Protein AF-A0A4Z1RH55-F1 (afdb_monomer_lite)

Structure (mmCIF, N/CA/C/O backbone):
data_AF-A0A4Z1RH55-F1
#
_entry.id   AF-A0A4Z1RH55-F1
#
loop_
_atom_site.group_PDB
_atom_site.id
_atom_site.type_symbol
_atom_site.label_atom_id
_atom_site.label_alt_id
_atom_site.label_comp_id
_atom_site.label_asym_id
_atom_site.label_entity_id
_atom_site.label_seq_id
_atom_site.pdbx_PDB_ins_code
_atom_site.Cartn_x
_atom_site.Cartn_y
_atom_site.Cartn_z
_atom_site.occupancy
_atom_site.B_iso_or_equiv
_atom_site.auth_seq_id
_atom_site.auth_comp_id
_atom_site.auth_asym_id
_atom_site.auth_atom_id
_atom_site.pdbx_PDB_model_num
ATOM 1 N N . MET A 1 1 ? 70.802 44.925 -39.468 1.00 39.19 1 MET A N 1
ATOM 2 C CA . MET A 1 1 ? 70.584 46.364 -39.220 1.00 39.19 1 MET A CA 1
ATOM 3 C C . MET A 1 1 ? 69.544 46.861 -40.206 1.00 39.19 1 MET A C 1
ATOM 5 O O . MET A 1 1 ? 69.601 46.508 -41.373 1.00 39.19 1 MET A O 1
ATOM 9 N N . THR A 1 2 ? 68.554 47.548 -39.656 1.00 44.50 2 THR A N 1
ATOM 10 C CA . THR A 1 2 ? 67.314 48.104 -40.217 1.00 44.50 2 THR A CA 1
ATOM 11 C C . THR A 1 2 ? 67.518 49.346 -41.084 1.00 44.50 2 THR A C 1
ATOM 13 O O . THR A 1 2 ? 68.311 50.183 -40.674 1.00 44.50 2 THR A O 1
ATOM 16 N N . THR A 1 3 ? 66.706 49.497 -42.142 1.00 43.97 3 THR A N 1
ATOM 17 C CA . THR A 1 3 ? 65.922 50.703 -42.538 1.00 43.97 3 THR A CA 1
ATOM 18 C C . THR A 1 3 ? 64.979 50.308 -43.702 1.00 43.97 3 THR A C 1
ATOM 20 O O . THR A 1 3 ? 65.436 49.771 -44.704 1.00 43.97 3 THR A O 1
ATOM 23 N N . THR A 1 4 ? 63.655 50.192 -43.510 1.00 44.69 4 THR A N 1
ATOM 24 C CA . THR A 1 4 ? 62.594 51.225 -43.690 1.00 44.69 4 THR A CA 1
ATOM 25 C C . THR A 1 4 ? 62.641 51.893 -45.069 1.00 44.69 4 THR A C 1
ATOM 27 O O . THR A 1 4 ? 63.583 52.613 -45.357 1.00 44.69 4 THR A O 1
ATOM 30 N N . SER A 1 5 ? 61.722 51.543 -45.975 1.00 51.16 5 SER A N 1
ATOM 31 C CA . SER A 1 5 ? 60.399 52.177 -46.166 1.00 51.16 5 SER A CA 1
ATOM 32 C C . SER A 1 5 ? 60.485 53.273 -47.220 1.00 51.16 5 SER A C 1
ATOM 34 O O . SER A 1 5 ? 61.039 54.318 -46.925 1.00 51.16 5 SER A O 1
ATOM 36 N N . ASP A 1 6 ? 59.855 53.065 -48.376 1.00 41.84 6 ASP A N 1
ATOM 37 C CA . ASP A 1 6 ? 59.069 54.136 -48.976 1.00 41.84 6 ASP A CA 1
ATOM 38 C C . ASP A 1 6 ? 57.885 53.583 -49.764 1.00 41.84 6 ASP A C 1
ATOM 40 O O . ASP A 1 6 ? 57.936 52.550 -50.433 1.00 41.84 6 ASP A O 1
ATOM 44 N N . ARG A 1 7 ? 56.776 54.269 -49.538 1.00 52.34 7 ARG A N 1
ATOM 45 C CA . ARG A 1 7 ? 55.408 53.985 -49.933 1.00 52.34 7 ARG A CA 1
ATOM 46 C C . ARG A 1 7 ? 55.088 5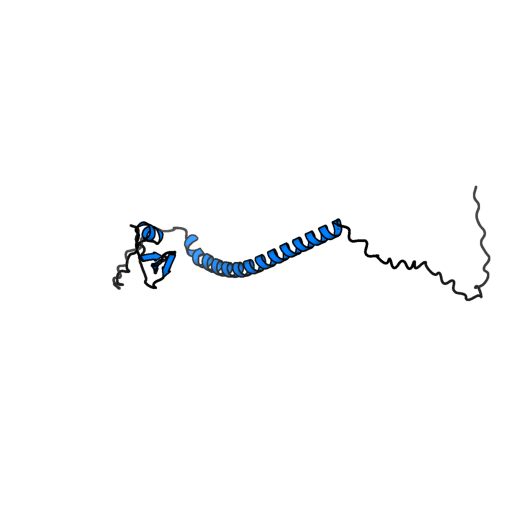5.046 -50.974 1.00 52.34 7 ARG A C 1
ATOM 48 O O . ARG A 1 7 ? 55.306 56.206 -50.677 1.00 52.34 7 ARG A O 1
ATOM 55 N N . GLU A 1 8 ? 54.568 54.660 -52.131 1.00 48.97 8 GLU A N 1
ATOM 56 C CA . GLU A 1 8 ? 53.463 55.333 -52.831 1.00 48.97 8 GLU A CA 1
ATOM 57 C C . GLU A 1 8 ? 53.371 54.837 -54.271 1.00 48.97 8 GLU A C 1
ATOM 59 O O . GLU A 1 8 ? 54.342 54.754 -55.015 1.00 48.97 8 GLU A O 1
ATOM 64 N N . GLY A 1 9 ? 52.153 54.472 -54.639 1.00 39.44 9 GLY A N 1
ATOM 65 C CA . GLY A 1 9 ? 51.797 53.924 -55.933 1.00 39.44 9 GLY A CA 1
ATOM 66 C C . GLY A 1 9 ? 50.312 53.621 -55.915 1.00 39.44 9 GLY A C 1
ATOM 67 O O . GLY A 1 9 ? 49.909 52.463 -55.924 1.00 39.44 9 GLY A O 1
ATOM 68 N N . GLY A 1 10 ? 49.497 54.669 -55.777 1.00 49.19 10 GLY A N 1
ATOM 69 C CA . GLY A 1 10 ? 48.075 54.576 -56.070 1.00 49.19 10 GLY A CA 1
ATOM 70 C C . GLY A 1 10 ? 47.900 54.260 -57.553 1.00 49.19 10 GLY A C 1
ATOM 71 O O . GLY A 1 10 ? 48.365 55.015 -58.401 1.00 49.19 10 GLY A O 1
ATOM 72 N N . ALA A 1 11 ? 47.241 53.145 -57.857 1.00 43.75 11 ALA A N 1
ATOM 73 C CA . ALA A 1 11 ? 46.816 52.803 -59.204 1.00 43.75 11 ALA A CA 1
ATOM 74 C C . ALA A 1 11 ? 45.520 51.981 -59.141 1.00 43.75 11 ALA A C 1
ATOM 76 O O . ALA A 1 11 ? 45.528 50.841 -58.697 1.00 43.75 11 ALA A O 1
ATOM 77 N N . ALA A 1 12 ? 44.449 52.651 -59.571 1.00 54.41 12 ALA A N 1
ATOM 78 C CA . ALA A 1 12 ? 43.206 52.193 -60.195 1.00 54.41 12 ALA A CA 1
ATOM 79 C C . ALA A 1 12 ? 42.351 51.060 -59.564 1.00 54.41 12 ALA A C 1
ATOM 81 O O . ALA A 1 12 ? 42.860 50.007 -59.190 1.00 54.41 12 ALA A O 1
ATOM 82 N N . PRO A 1 13 ? 41.011 51.237 -59.520 1.00 53.16 13 PRO A N 1
ATOM 83 C CA . PRO A 1 13 ? 40.083 50.149 -59.235 1.00 53.16 13 PRO A CA 1
ATOM 84 C C . PRO A 1 13 ? 40.149 49.106 -60.355 1.00 53.16 13 PRO A C 1
ATOM 86 O O . PRO A 1 13 ? 40.065 49.444 -61.534 1.00 53.16 13 PRO A O 1
ATOM 89 N N . ASP A 1 14 ? 40.308 47.850 -59.954 1.00 49.00 14 ASP A N 1
ATOM 90 C CA . ASP A 1 14 ? 40.322 46.677 -60.823 1.00 49.00 14 ASP A CA 1
ATOM 91 C C . ASP A 1 14 ? 39.023 46.637 -61.670 1.00 49.00 14 ASP A C 1
ATOM 93 O O . ASP A 1 14 ? 37.932 46.590 -61.090 1.00 49.00 14 ASP A O 1
ATOM 97 N N . PRO A 1 15 ? 39.089 46.746 -63.015 1.00 54.56 15 PRO A N 1
ATOM 98 C CA . PRO A 1 15 ? 37.916 46.846 -63.891 1.00 54.56 15 PRO A CA 1
ATOM 99 C C . PRO A 1 15 ? 37.280 45.491 -64.222 1.00 54.56 15 PRO A C 1
ATOM 101 O O . PRO A 1 15 ? 36.272 45.439 -64.927 1.00 54.56 15 PRO A O 1
ATOM 104 N N . ASP A 1 16 ? 37.820 44.402 -63.685 1.00 50.47 16 ASP A N 1
ATOM 105 C CA . ASP A 1 16 ? 37.286 43.069 -63.890 1.00 50.47 16 ASP A CA 1
ATOM 106 C C . ASP A 1 16 ? 36.439 42.684 -62.678 1.00 50.47 16 ASP A C 1
ATOM 108 O O . ASP A 1 16 ? 36.899 42.100 -61.698 1.00 50.47 16 ASP A O 1
ATOM 112 N N . GLY A 1 17 ? 35.158 43.056 -62.763 1.00 49.94 17 GLY A N 1
ATOM 113 C CA . GLY A 1 17 ? 34.076 42.735 -61.832 1.00 49.94 17 GLY A CA 1
ATOM 114 C C . GLY A 1 17 ? 33.766 41.240 -61.715 1.00 49.94 17 GLY A C 1
ATOM 115 O O . GLY A 1 17 ? 32.609 40.830 -61.779 1.00 49.94 17 GLY A O 1
ATOM 116 N N . PHE A 1 18 ? 34.781 40.418 -61.487 1.00 48.22 18 PHE A N 1
ATOM 117 C CA . PHE A 1 18 ? 34.630 39.063 -60.999 1.00 48.22 18 PHE A CA 1
ATOM 118 C C . PHE A 1 18 ? 34.899 39.110 -59.509 1.00 48.22 18 PHE A C 1
ATOM 120 O O . PHE A 1 18 ? 36.031 39.012 -59.037 1.00 48.22 18 PHE A O 1
ATOM 127 N N . ALA A 1 19 ? 33.809 39.296 -58.764 1.00 52.00 19 ALA A N 1
ATOM 128 C CA . ALA A 1 19 ? 33.766 39.047 -57.341 1.00 52.00 19 ALA A CA 1
ATOM 129 C C . ALA A 1 19 ? 34.595 37.793 -57.045 1.00 52.00 19 ALA A C 1
ATOM 131 O O . ALA A 1 19 ? 34.262 36.692 -57.491 1.00 52.00 19 ALA A O 1
ATOM 132 N N . THR A 1 20 ? 35.682 37.961 -56.297 1.00 50.97 20 THR A N 1
ATOM 133 C CA . THR A 1 20 ? 36.351 36.847 -55.643 1.00 50.97 20 THR A CA 1
ATOM 134 C C . THR A 1 20 ? 35.360 36.311 -54.621 1.00 50.97 20 THR A C 1
ATOM 136 O O . THR A 1 20 ? 35.364 36.672 -53.444 1.00 50.97 20 THR A O 1
ATOM 139 N N . VAL A 1 21 ? 34.444 35.461 -55.089 1.00 53.53 21 VAL A N 1
ATOM 140 C CA . VAL A 1 21 ? 33.619 34.626 -54.236 1.00 53.53 21 VAL A CA 1
ATOM 141 C C . VAL A 1 21 ? 34.618 33.720 -53.544 1.00 53.53 21 VAL A C 1
ATOM 143 O O . VAL A 1 21 ? 35.014 32.670 -54.049 1.00 53.53 21 VAL A O 1
ATOM 146 N N . ARG A 1 22 ? 35.086 34.163 -52.376 1.00 53.62 22 ARG A N 1
ATOM 147 C CA . ARG A 1 22 ? 35.657 33.274 -51.384 1.00 53.62 22 ARG A CA 1
ATOM 148 C C . ARG A 1 22 ? 34.545 32.286 -51.083 1.00 53.62 22 ARG A C 1
ATOM 150 O O . ARG A 1 22 ? 33.697 32.531 -50.227 1.00 53.62 22 ARG A O 1
ATOM 157 N N . PHE A 1 23 ? 34.551 31.162 -51.791 1.00 52.34 23 PHE A N 1
ATOM 158 C CA . PHE A 1 23 ? 33.982 29.930 -51.290 1.00 52.34 23 PHE A CA 1
ATOM 159 C C . PHE A 1 23 ? 34.791 29.615 -50.036 1.00 52.34 23 PHE A C 1
ATOM 161 O O . PHE A 1 23 ? 35.776 28.878 -50.061 1.00 52.34 23 PHE A O 1
ATOM 168 N N . GLY A 1 24 ? 34.412 30.255 -48.924 1.00 48.75 24 GLY A N 1
ATOM 169 C CA . GLY A 1 24 ? 34.744 29.766 -47.606 1.00 48.75 24 GLY A CA 1
ATOM 170 C C . GLY A 1 24 ? 34.407 28.293 -47.662 1.00 48.75 24 GLY A C 1
ATOM 171 O O . GLY A 1 24 ? 33.286 27.949 -48.041 1.00 48.75 24 GLY A O 1
ATOM 172 N N . ARG A 1 25 ? 35.416 27.451 -47.427 1.00 51.22 25 ARG A N 1
ATOM 173 C CA . ARG A 1 25 ? 35.294 25.999 -47.360 1.00 51.22 25 ARG A CA 1
ATOM 174 C C . ARG A 1 25 ? 34.128 25.658 -46.430 1.00 51.22 25 ARG A C 1
ATOM 176 O O . ARG A 1 25 ? 34.317 25.402 -45.248 1.00 51.22 25 ARG A O 1
ATOM 183 N N . ARG A 1 26 ? 32.911 25.616 -46.961 1.00 53.56 26 ARG A N 1
ATOM 184 C CA . ARG A 1 26 ? 31.853 24.780 -46.436 1.00 53.56 26 ARG A CA 1
ATOM 185 C C . ARG A 1 26 ? 32.304 23.400 -46.845 1.00 53.56 26 ARG A C 1
ATOM 187 O O . ARG A 1 26 ? 32.056 22.978 -47.965 1.00 53.56 26 ARG A O 1
ATOM 194 N N . HIS A 1 27 ? 33.070 22.746 -45.982 1.00 52.94 27 HIS A N 1
ATOM 195 C CA . HIS A 1 27 ? 33.125 21.298 -46.031 1.00 52.94 27 HIS A CA 1
ATOM 196 C C . HIS A 1 27 ? 31.679 20.812 -45.910 1.00 52.94 27 HIS A C 1
ATOM 198 O O . HIS A 1 27 ? 31.067 21.038 -44.863 1.00 52.94 27 HIS A O 1
ATOM 204 N N . PRO A 1 28 ? 31.097 20.171 -46.938 1.00 56.53 28 PRO A N 1
ATOM 205 C CA . PRO A 1 28 ? 29.899 19.396 -46.734 1.00 56.53 28 PRO A CA 1
ATOM 206 C C . PRO A 1 28 ? 30.374 18.066 -46.157 1.00 56.53 28 PRO A C 1
ATOM 208 O O . PRO A 1 28 ? 30.441 17.056 -46.840 1.00 56.53 28 PRO A O 1
ATOM 211 N N . ALA A 1 29 ? 30.747 18.073 -44.884 1.00 53.31 29 ALA A N 1
ATOM 212 C CA . ALA A 1 29 ? 30.656 16.867 -44.091 1.00 53.31 29 ALA A CA 1
ATOM 213 C C . ALA A 1 29 ? 29.376 17.021 -43.279 1.00 53.31 29 ALA A C 1
ATOM 215 O O . ALA A 1 29 ? 29.391 17.201 -42.064 1.00 53.31 29 ALA A O 1
ATOM 216 N N . ALA A 1 30 ? 28.239 16.951 -43.981 1.00 54.53 30 ALA A N 1
ATOM 217 C CA . ALA A 1 30 ? 27.097 16.273 -43.403 1.00 54.53 30 ALA A CA 1
ATOM 218 C C . ALA A 1 30 ? 27.618 14.869 -43.102 1.00 54.53 30 ALA A C 1
ATOM 220 O O . ALA A 1 30 ? 27.629 13.997 -43.969 1.00 54.53 30 ALA A O 1
ATOM 221 N N . GLY A 1 31 ? 28.198 14.714 -41.911 1.00 48.25 31 GLY A N 1
ATOM 222 C CA . GLY A 1 31 ? 28.564 13.431 -41.373 1.00 48.25 31 GLY A CA 1
ATOM 223 C C . GLY A 1 31 ? 27.268 12.657 -41.340 1.00 48.25 31 GLY A C 1
ATOM 224 O O . GLY A 1 31 ? 26.468 12.815 -40.420 1.00 48.25 31 GLY A O 1
ATOM 225 N N . ARG A 1 32 ? 27.042 11.851 -42.380 1.00 48.66 32 ARG A N 1
ATOM 226 C CA . ARG A 1 32 ? 26.331 10.598 -42.233 1.00 48.66 32 ARG A CA 1
ATOM 227 C C . ARG A 1 32 ? 27.001 9.957 -41.027 1.00 48.66 32 ARG A C 1
ATOM 229 O O . ARG A 1 32 ? 28.077 9.381 -41.144 1.00 48.66 32 ARG A O 1
ATOM 236 N N . ARG A 1 33 ? 26.398 10.133 -39.851 1.00 53.91 33 ARG A N 1
ATOM 237 C CA . ARG A 1 33 ? 26.472 9.128 -38.808 1.00 53.91 33 ARG A CA 1
ATOM 238 C C . ARG A 1 33 ? 25.847 7.915 -39.470 1.00 53.91 33 ARG A C 1
ATOM 240 O O . ARG A 1 33 ? 24.632 7.743 -39.446 1.00 53.91 33 ARG A O 1
ATOM 247 N N . GLU A 1 34 ? 26.676 7.161 -40.186 1.00 51.03 34 GLU A N 1
ATOM 248 C CA . GLU A 1 34 ? 26.402 5.752 -40.368 1.00 51.03 34 GLU A CA 1
ATOM 249 C C . GLU A 1 34 ? 26.043 5.237 -38.973 1.00 51.03 34 GLU A C 1
ATOM 251 O O . GLU A 1 34 ? 26.746 5.583 -38.013 1.00 51.03 34 GLU A O 1
ATOM 256 N N . PRO A 1 35 ? 24.907 4.545 -38.805 1.00 59.47 35 PRO A N 1
ATOM 257 C CA . PRO A 1 35 ? 24.628 3.890 -37.545 1.00 59.47 35 PRO A CA 1
ATOM 258 C C . PRO A 1 35 ? 25.775 2.904 -37.326 1.00 59.47 35 PRO A C 1
ATOM 260 O O . PRO A 1 35 ? 25.824 1.857 -37.970 1.00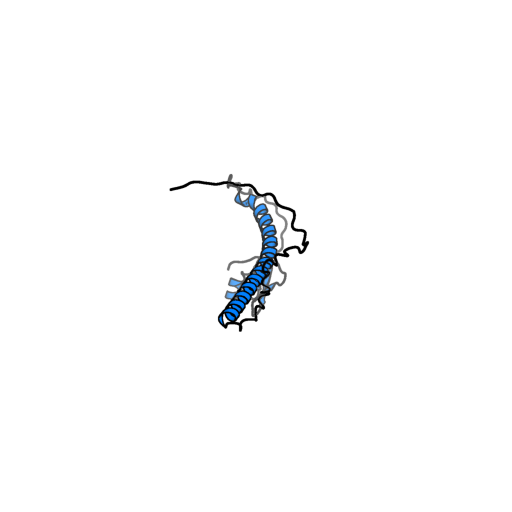 59.47 35 PRO A O 1
ATOM 263 N N . GLU A 1 36 ? 26.744 3.288 -36.487 1.00 65.50 36 GLU A N 1
ATOM 264 C CA . GLU A 1 36 ? 27.790 2.378 -36.039 1.00 65.50 36 GLU A CA 1
ATOM 265 C C . GLU A 1 36 ? 27.088 1.108 -35.548 1.00 65.50 36 GLU A C 1
ATOM 267 O O . GLU A 1 36 ? 26.036 1.208 -34.902 1.00 65.50 36 GLU A O 1
ATOM 272 N N . PRO A 1 37 ? 27.615 -0.085 -35.871 1.00 67.50 37 PRO A N 1
ATOM 273 C CA . PRO A 1 37 ? 27.018 -1.324 -35.408 1.00 67.50 37 PRO A CA 1
ATOM 274 C C . PRO A 1 37 ? 26.915 -1.241 -33.887 1.00 67.50 37 PRO A C 1
ATOM 276 O O . PRO A 1 37 ? 27.941 -1.122 -33.216 1.00 67.50 37 PRO A O 1
ATOM 279 N N . LEU A 1 38 ? 25.674 -1.232 -33.381 1.00 65.88 38 LEU A N 1
ATOM 280 C CA . LEU A 1 38 ? 25.337 -1.083 -31.966 1.00 65.88 38 LEU A CA 1
ATOM 281 C C . LEU A 1 38 ? 26.296 -1.934 -31.141 1.00 65.88 38 LEU A C 1
ATOM 283 O O . LEU A 1 38 ? 26.210 -3.167 -31.144 1.00 65.88 38 LEU A O 1
ATOM 287 N N . ARG A 1 39 ? 27.250 -1.287 -30.464 1.00 77.75 39 ARG A N 1
ATOM 288 C CA . ARG A 1 39 ? 28.187 -2.026 -29.630 1.00 77.75 39 ARG A CA 1
ATOM 289 C C . ARG A 1 39 ? 27.365 -2.647 -28.514 1.00 77.75 39 ARG A C 1
ATOM 291 O O . ARG A 1 39 ? 26.474 -2.009 -27.959 1.00 77.75 39 ARG A O 1
ATOM 298 N N . PHE A 1 40 ? 27.675 -3.888 -28.150 1.00 83.25 40 PHE A N 1
ATOM 299 C CA . PHE A 1 40 ? 27.002 -4.595 -27.054 1.00 83.25 40 PHE A CA 1
ATOM 300 C C . PHE A 1 40 ? 26.881 -3.728 -25.784 1.00 83.25 40 PHE A C 1
ATOM 302 O O . PHE A 1 40 ? 25.860 -3.741 -25.101 1.00 83.25 40 PHE A O 1
ATOM 309 N N . ARG A 1 41 ? 27.903 -2.906 -25.518 1.00 83.81 41 ARG A N 1
ATOM 310 C CA . ARG A 1 41 ? 27.944 -1.946 -24.413 1.00 83.81 41 ARG A CA 1
ATOM 311 C C . ARG A 1 41 ? 26.881 -0.842 -24.510 1.00 83.81 41 ARG A C 1
ATOM 313 O O . ARG A 1 41 ? 26.354 -0.451 -23.475 1.00 83.81 41 ARG A O 1
ATOM 320 N N . ASP A 1 42 ? 26.546 -0.380 -25.710 1.00 85.25 42 ASP A N 1
ATOM 321 C CA . ASP A 1 42 ? 25.522 0.648 -25.929 1.00 85.25 42 ASP A CA 1
ATOM 322 C C . ASP A 1 42 ? 24.120 0.067 -25.736 1.00 85.25 42 ASP A C 1
ATOM 324 O O . ASP A 1 42 ? 23.276 0.685 -25.092 1.00 85.25 42 ASP A O 1
ATOM 328 N N . VAL A 1 43 ? 23.893 -1.166 -26.204 1.00 86.81 43 VAL A N 1
ATOM 329 C CA . VAL A 1 43 ? 22.639 -1.898 -25.961 1.00 86.81 43 VAL A CA 1
ATOM 330 C C . VAL A 1 43 ? 22.458 -2.162 -24.467 1.00 86.81 43 VAL A C 1
ATOM 332 O O . VAL A 1 43 ? 21.393 -1.902 -23.913 1.00 86.81 43 VAL A O 1
ATOM 335 N N . PHE A 1 44 ? 23.509 -2.620 -23.787 1.00 87.50 44 PHE A N 1
ATOM 336 C CA . PHE A 1 44 ? 23.481 -2.860 -22.347 1.00 87.50 44 PHE A CA 1
ATOM 337 C C . PHE A 1 44 ? 23.227 -1.572 -21.550 1.00 87.50 44 PHE A C 1
ATOM 339 O O . PHE A 1 44 ? 22.386 -1.556 -20.652 1.00 87.50 44 PHE A O 1
ATOM 346 N N . ALA A 1 45 ? 23.896 -0.472 -21.911 1.00 89.62 45 ALA A N 1
ATOM 347 C CA . ALA A 1 45 ? 23.661 0.833 -21.300 1.00 89.62 45 ALA A CA 1
ATOM 348 C C . ALA A 1 45 ? 22.224 1.325 -21.536 1.00 89.62 45 ALA A C 1
ATOM 350 O O . ALA A 1 45 ? 21.595 1.826 -20.606 1.00 89.62 45 ALA A O 1
ATOM 351 N N . ALA A 1 46 ? 21.675 1.134 -22.739 1.00 91.75 46 ALA A N 1
ATOM 352 C CA . ALA A 1 46 ? 20.296 1.494 -23.054 1.00 91.75 46 ALA A CA 1
ATOM 353 C C . ALA A 1 46 ? 19.281 0.684 -22.231 1.00 91.75 46 ALA A C 1
ATOM 355 O O . ALA A 1 46 ? 18.325 1.258 -21.713 1.00 91.75 46 ALA A O 1
ATOM 356 N N . VAL A 1 47 ? 19.506 -0.621 -22.049 1.00 94.31 47 VAL A N 1
ATOM 357 C CA . VAL A 1 47 ? 18.647 -1.474 -21.210 1.00 94.31 47 VAL A CA 1
ATOM 358 C C . VAL A 1 47 ? 18.711 -1.046 -19.745 1.00 94.31 47 VAL A C 1
ATOM 360 O O . VAL A 1 47 ? 17.669 -0.902 -19.110 1.00 94.31 47 VAL A O 1
ATOM 363 N N . LEU A 1 48 ? 19.906 -0.779 -19.210 1.00 93.94 48 LEU A N 1
ATOM 364 C CA . LEU A 1 48 ? 20.051 -0.278 -17.840 1.00 93.94 48 LEU A CA 1
ATOM 365 C C . LEU A 1 48 ? 19.361 1.074 -17.646 1.00 93.94 48 LEU A C 1
ATOM 367 O O . LEU A 1 48 ? 18.665 1.266 -16.651 1.00 93.94 48 LEU A O 1
ATOM 371 N N . LEU A 1 49 ? 19.507 1.997 -18.601 1.00 94.69 49 LEU A N 1
ATOM 372 C CA . LEU A 1 49 ? 18.820 3.286 -18.555 1.00 94.69 49 LEU A CA 1
ATOM 373 C C . LEU A 1 49 ? 17.301 3.118 -18.614 1.00 94.69 49 LEU A C 1
ATOM 375 O O . LEU A 1 49 ? 16.600 3.753 -17.831 1.00 94.69 49 LEU A O 1
ATOM 379 N N . ALA A 1 50 ? 16.792 2.237 -19.476 1.00 95.31 50 ALA A N 1
ATOM 380 C CA . ALA A 1 50 ? 15.364 1.948 -19.556 1.00 95.31 50 ALA A CA 1
ATOM 381 C C . ALA A 1 50 ? 14.826 1.378 -18.234 1.00 95.31 50 ALA A C 1
ATOM 383 O O . ALA A 1 50 ? 13.793 1.836 -17.748 1.00 95.31 50 ALA A O 1
ATOM 384 N N . LEU A 1 51 ? 15.550 0.442 -17.611 1.00 94.88 51 LEU A N 1
ATOM 385 C CA . LEU A 1 51 ? 15.187 -0.118 -16.306 1.00 94.88 51 LEU A CA 1
ATOM 386 C C . LEU A 1 51 ? 15.240 0.932 -15.190 1.00 94.88 51 LEU A C 1
ATOM 388 O O . LEU A 1 51 ? 14.349 0.960 -14.341 1.00 94.88 51 LEU A O 1
ATOM 392 N N . CYS A 1 52 ? 16.233 1.823 -15.206 1.00 96.19 52 CYS A N 1
ATOM 393 C CA . CYS A 1 52 ? 16.316 2.946 -14.272 1.00 96.19 52 CYS A CA 1
ATOM 394 C C . CYS A 1 52 ? 15.121 3.890 -14.419 1.00 96.19 52 CYS A C 1
ATOM 396 O O . CYS A 1 52 ? 14.453 4.185 -13.432 1.00 96.19 52 CYS A O 1
ATOM 398 N N . VAL A 1 53 ? 14.814 4.332 -15.642 1.00 95.56 53 VAL A N 1
ATOM 399 C CA . VAL A 1 53 ? 13.670 5.219 -15.906 1.00 95.56 53 VAL A CA 1
ATOM 400 C C . VAL A 1 53 ? 12.363 4.545 -15.502 1.00 95.56 53 VAL A C 1
ATOM 402 O O . VAL A 1 53 ? 11.524 5.178 -14.867 1.00 95.56 53 VAL A O 1
ATOM 405 N N . PHE A 1 54 ? 12.205 3.255 -15.800 1.00 94.56 54 PHE A N 1
ATOM 406 C CA . PHE A 1 54 ? 11.027 2.488 -15.413 1.00 94.56 54 PHE A CA 1
ATOM 407 C C . PHE A 1 54 ? 10.882 2.383 -13.890 1.00 94.56 54 PHE A C 1
ATOM 409 O O . PHE A 1 54 ? 9.805 2.639 -13.359 1.00 94.56 54 PHE A O 1
ATOM 416 N N . SER A 1 55 ? 11.973 2.095 -13.178 1.00 92.69 55 SER A N 1
ATOM 417 C CA . SER A 1 55 ? 11.982 2.007 -11.712 1.00 92.69 55 SER A CA 1
ATOM 418 C C . SER A 1 55 ? 11.669 3.356 -11.061 1.00 92.69 55 SER A C 1
ATOM 420 O O . SER A 1 55 ? 10.885 3.421 -10.116 1.00 92.69 55 SER A O 1
ATOM 422 N N . ILE A 1 56 ? 12.229 4.447 -11.595 1.00 94.44 56 ILE A N 1
ATOM 423 C CA . ILE A 1 56 ? 11.939 5.812 -11.136 1.00 94.44 56 ILE A CA 1
ATOM 424 C C . ILE A 1 56 ? 10.471 6.155 -11.394 1.00 94.44 56 ILE A C 1
ATOM 426 O O . ILE A 1 56 ? 9.801 6.655 -10.496 1.00 94.44 56 ILE A O 1
ATOM 430 N N . ALA A 1 57 ? 9.946 5.857 -12.584 1.00 94.44 57 ALA A N 1
ATOM 431 C CA . ALA A 1 57 ? 8.551 6.117 -12.919 1.00 94.44 57 ALA A CA 1
ATOM 432 C C . ALA A 1 57 ? 7.595 5.344 -11.998 1.00 94.44 57 ALA A C 1
ATOM 434 O O . ALA A 1 57 ? 6.654 5.928 -11.467 1.00 94.44 57 ALA A O 1
ATOM 435 N N . GLN A 1 58 ? 7.863 4.060 -11.744 1.00 91.38 58 GLN A N 1
ATOM 436 C CA . GLN A 1 58 ? 7.084 3.263 -10.795 1.00 91.38 58 GLN A CA 1
ATOM 437 C C . GLN A 1 58 ? 7.166 3.822 -9.373 1.00 91.38 58 GLN A C 1
ATOM 439 O O . GLN A 1 58 ? 6.134 3.970 -8.719 1.00 91.38 58 GLN A O 1
ATOM 444 N N . GLY A 1 59 ? 8.368 4.182 -8.915 1.00 92.12 59 GLY A N 1
ATOM 445 C CA . GLY A 1 59 ? 8.578 4.806 -7.611 1.00 92.12 59 GLY A CA 1
ATOM 446 C C . GLY A 1 59 ? 7.808 6.118 -7.468 1.00 92.12 59 GLY A C 1
ATOM 447 O O . GLY A 1 59 ? 7.155 6.325 -6.452 1.00 92.12 59 GLY A O 1
ATOM 448 N N . LEU A 1 60 ? 7.807 6.963 -8.503 1.00 93.38 60 LEU A N 1
ATOM 449 C CA . LEU A 1 60 ? 7.051 8.216 -8.529 1.00 93.38 60 LEU A CA 1
ATOM 450 C C . LEU A 1 60 ? 5.539 7.988 -8.523 1.00 93.38 60 LEU A C 1
ATOM 452 O O . LEU A 1 60 ? 4.836 8.709 -7.826 1.00 93.38 60 LEU A O 1
ATOM 456 N N . ILE A 1 61 ? 5.032 6.992 -9.254 1.00 91.94 61 ILE A N 1
ATOM 457 C CA . ILE A 1 61 ? 3.599 6.662 -9.261 1.00 91.94 61 ILE A CA 1
ATOM 458 C C . ILE A 1 61 ? 3.161 6.171 -7.879 1.00 91.94 61 ILE A C 1
ATOM 460 O O . ILE A 1 61 ? 2.173 6.664 -7.342 1.00 91.94 61 ILE A O 1
ATOM 464 N N . VAL A 1 62 ? 3.903 5.233 -7.282 1.00 92.12 62 VAL A N 1
ATOM 465 C CA . VAL A 1 62 ? 3.597 4.720 -5.938 1.00 92.12 62 VAL A CA 1
ATOM 466 C C . VAL A 1 62 ? 3.710 5.835 -4.906 1.00 92.12 62 VAL A C 1
ATOM 468 O O . VAL A 1 62 ? 2.804 5.993 -4.094 1.00 92.12 62 VAL A O 1
ATOM 471 N N . TRP A 1 63 ? 4.774 6.638 -4.964 1.00 93.00 63 TRP A N 1
ATOM 472 C CA . TRP A 1 63 ? 4.944 7.804 -4.103 1.00 93.00 63 TRP A CA 1
ATOM 473 C C . TRP A 1 63 ? 3.774 8.773 -4.235 1.00 93.00 63 TRP A C 1
ATOM 475 O O . TRP A 1 63 ? 3.237 9.183 -3.218 1.00 93.00 63 TRP A O 1
ATOM 485 N N . TYR A 1 64 ? 3.347 9.092 -5.458 1.00 90.94 64 TYR A N 1
ATOM 486 C CA . TYR A 1 64 ? 2.233 10.003 -5.713 1.00 90.94 64 TYR A CA 1
ATOM 487 C C . TYR A 1 64 ? 0.911 9.467 -5.151 1.00 90.94 64 TYR A C 1
ATOM 489 O O . TYR A 1 64 ? 0.190 10.183 -4.462 1.00 90.94 64 TYR A O 1
ATOM 497 N N . VAL A 1 65 ? 0.603 8.187 -5.381 1.00 90.69 65 VAL A N 1
ATOM 498 C CA . VAL A 1 65 ? -0.604 7.554 -4.824 1.00 90.69 65 VAL A CA 1
ATOM 499 C C . VAL A 1 65 ? -0.552 7.565 -3.295 1.00 90.69 65 VAL A C 1
ATOM 501 O O . VAL A 1 65 ? -1.491 8.020 -2.643 1.00 90.69 65 VAL A O 1
ATOM 504 N N . VAL A 1 66 ? 0.570 7.142 -2.711 1.00 91.12 66 VAL A N 1
ATOM 505 C CA . VAL A 1 66 ? 0.747 7.129 -1.256 1.00 91.12 66 VAL A CA 1
ATOM 506 C C . VAL A 1 66 ? 0.688 8.541 -0.684 1.00 91.12 66 VAL A C 1
ATOM 508 O O . VAL A 1 66 ? 0.037 8.726 0.335 1.00 91.12 66 VAL A O 1
ATOM 511 N N . SER A 1 67 ? 1.296 9.541 -1.324 1.00 84.75 67 SER A N 1
ATOM 512 C CA . SER A 1 67 ? 1.291 10.924 -0.844 1.00 84.75 67 SER A CA 1
ATOM 513 C C . SER A 1 67 ? -0.112 11.519 -0.861 1.00 84.75 67 SER A C 1
ATOM 515 O O . SER A 1 67 ? -0.473 12.220 0.076 1.00 84.75 67 SER A O 1
ATOM 517 N N . THR A 1 68 ? -0.936 11.197 -1.865 1.00 81.12 68 THR A N 1
ATOM 518 C CA . THR A 1 68 ? -2.333 11.662 -1.900 1.00 81.12 68 THR A CA 1
ATOM 519 C C . THR A 1 68 ? -3.175 11.085 -0.760 1.00 81.12 68 THR A C 1
ATOM 521 O O . THR A 1 68 ? -3.970 11.805 -0.154 1.00 81.12 68 THR A O 1
ATOM 524 N N . GLU A 1 69 ? -2.959 9.816 -0.408 1.00 77.25 69 GLU A N 1
ATOM 525 C CA . GLU A 1 69 ? -3.611 9.189 0.747 1.00 77.25 69 GLU A CA 1
ATOM 526 C C . GLU A 1 69 ? -3.027 9.698 2.073 1.00 77.25 69 GLU A C 1
ATOM 528 O O . GLU A 1 69 ? -3.764 9.940 3.032 1.00 77.25 69 GLU A O 1
ATOM 533 N N . LEU A 1 70 ? -1.711 9.943 2.122 1.00 74.69 70 LEU A N 1
ATOM 534 C CA . LEU A 1 70 ? -1.039 10.502 3.294 1.00 74.69 70 LEU A CA 1
ATOM 535 C C . LEU A 1 70 ? -1.530 11.913 3.599 1.00 74.69 70 LEU A C 1
ATOM 537 O O . LEU A 1 70 ? -1.741 12.232 4.760 1.00 74.69 70 LEU A O 1
ATOM 541 N N . GLU A 1 71 ? -1.744 12.750 2.584 1.00 75.50 71 GLU A N 1
ATOM 542 C CA . GLU A 1 71 ? -2.303 14.091 2.762 1.00 75.50 71 GLU A CA 1
ATOM 543 C C . GLU A 1 71 ? -3.725 14.045 3.326 1.00 75.50 71 GLU A C 1
ATOM 545 O O . GLU A 1 71 ? -4.112 14.901 4.126 1.00 75.50 71 GLU A O 1
ATOM 550 N N . ARG A 1 72 ? -4.513 13.039 2.933 1.00 71.38 72 ARG A N 1
ATOM 551 C CA . ARG A 1 72 ? -5.868 12.841 3.449 1.00 71.38 72 ARG A CA 1
ATOM 552 C C . ARG A 1 72 ? -5.837 12.404 4.913 1.00 71.38 72 ARG A C 1
ATOM 554 O O . ARG A 1 72 ? -6.512 13.016 5.738 1.00 71.38 72 ARG A O 1
ATOM 561 N N . MET A 1 73 ? -4.978 11.441 5.247 1.00 66.56 73 MET A N 1
ATOM 562 C CA . MET A 1 73 ? -4.783 10.983 6.626 1.00 66.56 73 MET A CA 1
ATOM 563 C C . MET A 1 73 ? -4.115 12.033 7.520 1.00 66.56 73 MET A C 1
ATOM 565 O O . MET A 1 73 ? -4.453 12.133 8.695 1.00 66.56 73 MET A O 1
ATOM 569 N N . GLN A 1 74 ? -3.208 12.856 6.987 1.00 72.06 74 GLN A N 1
ATOM 570 C CA . GLN A 1 74 ? -2.583 13.944 7.740 1.00 72.06 74 GLN A CA 1
ATOM 571 C C . GLN A 1 74 ? -3.581 15.034 8.105 1.00 72.06 74 GLN A C 1
ATOM 573 O O . GLN A 1 74 ? -3.476 15.577 9.198 1.00 72.06 74 GLN A O 1
ATOM 578 N N . ARG A 1 75 ? -4.557 15.353 7.244 1.00 70.50 75 ARG A N 1
ATOM 579 C CA . ARG A 1 75 ? -5.613 16.316 7.603 1.00 70.50 75 ARG A CA 1
ATOM 580 C C . ARG A 1 75 ? -6.497 15.773 8.720 1.00 70.50 75 ARG A C 1
ATOM 582 O O . ARG A 1 75 ? -6.801 16.502 9.657 1.00 70.50 75 ARG A O 1
ATOM 589 N N . GLU A 1 76 ? -6.839 14.489 8.668 1.00 71.81 76 GLU A N 1
ATOM 590 C CA . GLU A 1 76 ? -7.603 13.831 9.734 1.00 71.81 76 GLU A CA 1
ATOM 591 C C . GLU A 1 76 ? -6.800 13.775 11.044 1.00 71.81 76 GLU A C 1
ATOM 593 O O . GLU A 1 76 ? -7.309 14.153 12.100 1.00 71.81 76 GLU A O 1
ATOM 598 N N . MET A 1 77 ? -5.513 13.420 10.984 1.00 67.75 77 MET A N 1
ATOM 599 C CA . MET A 1 77 ? -4.630 13.429 12.153 1.00 67.75 77 MET A CA 1
ATOM 600 C C . MET A 1 77 ? -4.375 14.834 12.695 1.00 67.75 77 MET A C 1
ATOM 602 O O . MET A 1 77 ? -4.354 14.987 13.906 1.00 67.75 77 MET A O 1
ATOM 606 N N . ALA A 1 78 ? -4.220 15.858 11.855 1.00 74.88 78 ALA A N 1
ATOM 607 C CA . ALA A 1 78 ? -4.045 17.236 12.310 1.00 74.88 78 ALA A CA 1
ATOM 608 C C . ALA A 1 78 ? -5.277 17.707 13.092 1.00 74.88 78 ALA A C 1
ATOM 610 O O . ALA A 1 78 ? -5.135 18.202 14.205 1.00 74.88 78 ALA A O 1
ATOM 611 N N . THR A 1 79 ? -6.485 17.439 12.581 1.00 71.81 79 THR A N 1
ATOM 612 C CA . THR A 1 79 ? -7.725 17.751 13.313 1.00 71.81 79 THR A CA 1
ATOM 613 C C . THR A 1 79 ? -7.870 16.941 14.601 1.00 71.81 79 THR A C 1
ATOM 615 O O . THR A 1 79 ? -8.362 17.455 15.603 1.00 71.81 79 THR A O 1
ATOM 618 N N . PHE A 1 80 ? -7.407 15.688 14.609 1.00 73.56 80 PHE A N 1
ATOM 619 C CA . PHE A 1 80 ? -7.419 14.849 15.801 1.00 73.56 80 PHE A CA 1
ATOM 620 C C . PHE A 1 80 ? -6.421 15.340 16.854 1.00 73.56 80 PHE A C 1
ATOM 622 O O . PHE A 1 80 ? -6.791 15.491 18.014 1.00 73.56 80 PHE A O 1
ATOM 629 N N . VAL A 1 81 ? -5.187 15.645 16.457 1.00 76.88 81 VAL A N 1
ATOM 630 C CA . VAL A 1 81 ? -4.143 16.183 17.338 1.00 76.88 81 VAL A CA 1
ATOM 631 C C . VAL A 1 81 ? -4.579 17.528 17.910 1.00 76.88 81 VAL A C 1
ATOM 633 O O . VAL A 1 81 ? -4.484 17.715 19.116 1.00 76.88 81 VAL A O 1
ATOM 636 N N . GLU A 1 82 ? -5.160 18.414 17.101 1.00 74.62 82 GLU A N 1
ATOM 637 C CA . GLU A 1 82 ? -5.677 19.708 17.563 1.00 74.62 82 GLU A CA 1
ATOM 638 C C . GLU A 1 82 ? -6.872 19.551 18.520 1.00 74.62 82 GLU A C 1
ATOM 640 O O . GLU A 1 82 ? -6.968 20.256 19.523 1.00 74.62 82 GLU A O 1
ATOM 645 N N . SER A 1 83 ? -7.743 18.557 18.296 1.00 73.69 83 SER A N 1
ATOM 646 C CA . SER A 1 83 ? -8.831 18.231 19.237 1.00 73.69 83 SER A CA 1
ATOM 647 C C . SER A 1 83 ? -8.336 17.693 20.583 1.00 73.69 83 SER A C 1
ATOM 649 O O . SER A 1 83 ? -9.056 17.722 21.582 1.00 73.69 83 SER A O 1
ATOM 651 N N . MET A 1 84 ? -7.109 17.187 20.605 1.00 67.38 84 MET A N 1
ATOM 652 C CA . MET A 1 84 ? -6.539 16.447 21.718 1.00 67.38 84 MET A CA 1
ATOM 653 C C . MET A 1 84 ? -5.444 17.282 22.429 1.00 67.38 84 MET A C 1
ATOM 655 O O . MET A 1 84 ? -5.181 17.052 23.606 1.00 67.38 84 MET A O 1
ATOM 659 N N . GLU A 1 85 ? -4.968 18.368 21.796 1.00 67.38 85 GLU A N 1
ATOM 660 C CA . GLU A 1 85 ? -4.210 19.505 22.354 1.00 67.38 85 GLU A CA 1
ATOM 661 C C . GLU A 1 85 ? -4.682 19.958 23.751 1.00 67.38 85 GLU A C 1
ATOM 663 O O . GLU A 1 85 ? -3.855 20.018 24.671 1.00 67.38 85 GLU A O 1
ATOM 668 N N . PRO A 1 86 ? -5.985 20.208 24.000 1.00 60.62 86 PRO A N 1
ATOM 669 C CA . PRO A 1 86 ? -6.454 20.610 25.327 1.00 60.62 86 PRO A CA 1
ATOM 670 C C . PRO A 1 86 ? -6.377 19.494 26.384 1.00 60.62 86 PRO A C 1
ATOM 672 O O . PRO A 1 86 ? -6.452 19.796 27.572 1.00 60.62 86 PRO A O 1
ATOM 675 N N . ALA A 1 87 ? -6.233 18.222 25.993 1.00 64.06 87 ALA A N 1
ATOM 676 C CA . ALA A 1 87 ? -6.193 17.090 26.922 1.00 64.06 87 ALA A CA 1
ATOM 677 C C . ALA A 1 87 ? -4.797 16.842 27.521 1.00 64.06 87 ALA A C 1
ATOM 679 O O . ALA A 1 87 ? -4.701 16.292 28.615 1.00 64.06 87 ALA A O 1
ATOM 680 N N . TRP A 1 88 ? -3.722 17.248 26.836 1.00 63.75 88 TRP A N 1
ATOM 681 C CA . TRP A 1 88 ? -2.339 17.049 27.302 1.00 63.75 88 TRP A CA 1
ATOM 682 C C . TRP A 1 88 ? -1.573 18.332 27.616 1.00 63.75 88 TRP A C 1
ATOM 684 O O . TRP A 1 88 ? -0.560 18.268 28.309 1.00 63.75 88 TRP A O 1
ATOM 694 N N . THR A 1 89 ? -2.049 19.495 27.159 1.00 61.50 89 THR A N 1
ATOM 695 C CA . THR A 1 89 ? -1.504 20.797 27.591 1.00 61.50 89 THR A CA 1
ATOM 696 C C . THR A 1 89 ? -2.103 21.289 28.911 1.00 61.50 89 THR A C 1
ATOM 698 O O . THR A 1 89 ? -1.539 22.187 29.536 1.00 61.50 89 THR A O 1
ATOM 701 N N . GLN A 1 90 ? -3.193 20.674 29.389 1.00 56.00 90 GLN A N 1
ATOM 702 C CA . GLN A 1 90 ? -3.645 20.848 30.768 1.00 56.00 90 GLN A CA 1
ATOM 703 C C . GLN A 1 90 ? -2.648 20.172 31.714 1.00 56.00 90 GLN A C 1
ATOM 705 O O . GLN A 1 90 ? -2.683 18.966 31.958 1.00 56.00 90 GLN A O 1
ATOM 710 N N . THR A 1 91 ? -1.740 20.977 32.261 1.00 50.34 91 THR A N 1
ATOM 711 C CA . THR A 1 91 ? -0.999 20.652 33.477 1.00 50.34 91 THR A CA 1
ATOM 712 C C . THR A 1 91 ? -1.980 20.224 34.577 1.00 50.34 91 THR A C 1
ATOM 714 O O . THR A 1 91 ? -3.058 20.810 34.690 1.00 50.34 91 THR A O 1
ATOM 717 N N . PRO A 1 92 ? -1.636 19.230 35.421 1.00 48.22 92 PRO A N 1
ATOM 718 C CA . PRO A 1 92 ? -2.479 18.793 36.527 1.00 48.22 92 PRO A CA 1
ATOM 719 C C . PRO A 1 92 ? -2.415 19.833 37.653 1.00 48.22 92 PRO A C 1
ATOM 721 O O . PRO A 1 92 ? -1.815 19.609 38.702 1.00 48.22 92 PRO A O 1
ATOM 724 N N . ALA A 1 93 ? -2.987 21.010 37.423 1.00 50.03 93 ALA A N 1
ATOM 725 C CA . ALA A 1 93 ? -3.276 21.962 38.473 1.00 50.03 93 ALA A CA 1
ATOM 726 C C . ALA A 1 93 ? -4.676 21.649 39.001 1.00 50.03 93 ALA A C 1
ATOM 728 O O . ALA A 1 93 ? -5.676 21.783 38.307 1.00 50.03 93 ALA A O 1
ATOM 729 N N . GLU A 1 94 ? -4.685 21.220 40.256 1.00 42.88 94 GLU A N 1
ATOM 730 C CA . GLU A 1 94 ? -5.844 20.936 41.090 1.00 42.88 94 GLU A CA 1
ATOM 731 C C . GLU A 1 94 ? -6.544 19.601 40.839 1.00 42.88 94 GLU A C 1
ATOM 733 O O . GLU A 1 94 ? -7.404 19.416 39.983 1.00 42.88 94 GLU A O 1
ATOM 738 N N . LEU A 1 95 ? -6.206 18.698 41.755 1.00 46.78 95 LEU A N 1
ATOM 739 C CA . LEU A 1 95 ? -6.988 17.598 42.293 1.00 46.78 95 LEU A CA 1
ATOM 740 C C . LEU A 1 95 ? -8.442 18.020 42.619 1.00 46.78 95 LEU A C 1
ATOM 742 O O . LEU A 1 95 ? -8.861 18.044 43.775 1.00 46.78 95 LEU A O 1
ATOM 746 N N . HIS A 1 96 ? -9.244 18.342 41.608 1.00 47.22 96 HIS A N 1
ATOM 747 C CA . HIS A 1 96 ? -10.689 18.410 41.729 1.00 47.22 96 HIS A CA 1
ATOM 748 C C . HIS A 1 96 ? -11.184 16.972 41.779 1.00 47.22 96 HIS A C 1
ATOM 750 O O . HIS A 1 96 ? -11.482 16.340 40.767 1.00 47.22 96 HIS A O 1
ATOM 756 N N . THR A 1 97 ? -11.238 16.444 43.000 1.00 50.53 97 THR A N 1
ATOM 757 C CA . THR A 1 97 ? -12.103 15.319 43.340 1.00 50.53 97 THR A CA 1
ATOM 758 C C . THR A 1 97 ? -13.457 15.552 42.663 1.00 50.53 97 THR A C 1
ATOM 760 O O . THR A 1 97 ? -14.116 16.558 42.952 1.00 50.53 97 THR A O 1
ATOM 763 N N . PRO A 1 98 ? -13.906 14.676 41.746 1.00 48.53 98 PRO A N 1
ATOM 764 C CA . PRO A 1 98 ? -15.256 14.779 41.243 1.00 48.53 98 PRO A CA 1
ATOM 765 C C . PRO A 1 98 ? -16.181 14.490 42.420 1.00 48.53 98 PRO A C 1
ATOM 767 O O . PRO A 1 98 ? -16.382 13.348 42.830 1.00 48.53 98 PRO A O 1
ATOM 770 N N . ARG A 1 99 ? -16.722 15.569 42.991 1.00 44.38 99 ARG A N 1
ATOM 771 C CA . ARG A 1 99 ? -17.879 15.565 43.876 1.00 44.38 99 ARG A CA 1
ATOM 772 C C . ARG A 1 99 ? -18.906 14.646 43.233 1.00 44.38 99 ARG A C 1
ATOM 774 O O . ARG A 1 99 ? -19.391 14.948 42.143 1.00 44.38 99 ARG A O 1
ATOM 781 N N . ALA A 1 100 ? -19.194 13.530 43.900 1.00 45.91 100 ALA A N 1
ATOM 782 C CA . ALA A 1 100 ? -20.222 12.578 43.519 1.00 45.91 100 ALA A CA 1
ATOM 783 C C . ALA A 1 100 ? -21.548 13.329 43.354 1.00 45.91 100 ALA A C 1
ATOM 785 O O . ALA A 1 100 ? -22.291 13.569 44.306 1.00 45.91 100 ALA A O 1
ATOM 786 N N . ARG A 1 101 ? -21.823 13.771 42.127 1.00 46.75 101 ARG A N 1
ATOM 787 C CA . ARG A 1 101 ? -23.105 14.337 41.747 1.00 46.75 101 ARG A CA 1
ATOM 788 C C . ARG A 1 101 ? -23.991 13.136 41.494 1.00 46.75 101 ARG A C 1
ATOM 790 O O . ARG A 1 101 ? -24.037 12.595 40.393 1.00 46.75 101 ARG A O 1
ATOM 797 N N . GLY A 1 102 ? -24.646 12.690 42.561 1.00 51.91 102 GLY A N 1
ATOM 798 C CA . GLY A 1 102 ? -25.785 11.801 42.456 1.00 51.91 102 GLY A CA 1
ATOM 799 C C . GLY A 1 102 ? -26.786 12.415 41.484 1.00 51.91 102 GLY A C 1
ATOM 800 O O . GLY A 1 102 ? -27.452 13.400 41.793 1.00 51.91 102 GLY A O 1
ATOM 801 N N . ARG A 1 103 ? -26.863 11.832 40.292 1.00 43.16 103 ARG A N 1
ATOM 802 C CA . ARG A 1 103 ? -28.033 11.913 39.433 1.00 43.16 103 ARG A CA 1
ATOM 803 C C . ARG A 1 103 ? -28.352 10.485 39.036 1.00 43.16 103 ARG A C 1
ATOM 805 O O . ARG A 1 103 ? -27.756 9.919 38.128 1.00 43.16 103 ARG A O 1
ATOM 812 N N . ALA A 1 104 ? -29.246 9.883 39.809 1.00 53.69 104 ALA A N 1
ATOM 813 C CA . ALA A 1 104 ? -29.995 8.737 39.341 1.00 53.69 104 ALA A CA 1
ATOM 814 C C . ALA A 1 104 ? -30.703 9.106 38.024 1.00 53.69 104 ALA A C 1
ATOM 816 O O . ALA A 1 104 ? -31.097 10.261 37.842 1.00 53.69 104 ALA A O 1
ATOM 817 N N . SER A 1 105 ? -30.895 8.092 37.176 1.00 44.94 105 SER A N 1
ATOM 818 C CA . SER A 1 105 ? -31.590 8.083 35.877 1.00 44.94 105 SER A CA 1
ATOM 819 C C . SER A 1 105 ? -30.632 8.124 34.673 1.00 44.94 105 SER A C 1
ATOM 821 O O . SER A 1 105 ? -29.918 9.098 34.479 1.00 44.94 105 SER A O 1
ATOM 823 N N . ALA A 1 106 ? -30.523 7.098 33.830 1.00 46.00 106 ALA A N 1
ATOM 824 C CA . ALA A 1 106 ? -31.447 6.002 33.551 1.00 46.00 106 ALA A CA 1
ATOM 825 C C . ALA A 1 106 ? -30.785 4.633 33.780 1.00 46.00 106 ALA A C 1
ATOM 827 O O . ALA A 1 106 ? -29.607 4.450 33.475 1.00 46.00 106 ALA A O 1
ATOM 828 N N . HIS A 1 107 ? -31.544 3.655 34.281 1.00 56.09 107 HIS A N 1
ATOM 829 C CA . HIS A 1 107 ? -31.204 2.238 34.135 1.00 56.09 107 HIS A CA 1
ATOM 830 C C . HIS A 1 107 ? -31.163 1.909 32.632 1.00 56.09 107 HIS A C 1
ATOM 832 O O . HIS A 1 107 ? -32.155 1.484 32.046 1.00 56.09 107 HIS A O 1
ATOM 838 N N . ALA A 1 108 ? -30.026 2.153 31.981 1.00 58.84 108 ALA A N 1
ATOM 839 C CA . ALA A 1 108 ? -29.736 1.507 30.715 1.00 58.84 108 ALA A CA 1
ATOM 840 C C . ALA A 1 108 ? -29.624 0.002 31.009 1.00 58.84 108 ALA A C 1
ATOM 842 O O . ALA A 1 108 ? -28.952 -0.360 31.982 1.00 58.84 108 ALA A O 1
ATOM 843 N N . PRO A 1 109 ? -30.284 -0.876 30.233 1.00 73.06 109 PRO A N 1
ATOM 844 C CA . PRO A 1 109 ? -30.144 -2.310 30.434 1.00 73.06 109 PRO A CA 1
ATOM 845 C C . PRO A 1 109 ? -28.651 -2.676 30.396 1.00 73.06 109 PRO A C 1
ATOM 847 O O . PRO A 1 109 ? -27.927 -2.164 29.532 1.00 73.06 109 PRO A O 1
ATOM 850 N N . PRO A 1 110 ? -28.162 -3.500 31.344 1.00 76.31 110 PRO A N 1
ATOM 851 C CA . PRO A 1 110 ? -26.760 -3.881 31.382 1.00 76.31 110 PRO A CA 1
ATOM 852 C C . PRO A 1 110 ? -26.390 -4.533 30.050 1.00 76.31 110 PRO A C 1
ATOM 854 O O . PRO A 1 110 ? -27.018 -5.498 29.617 1.00 76.31 110 PRO A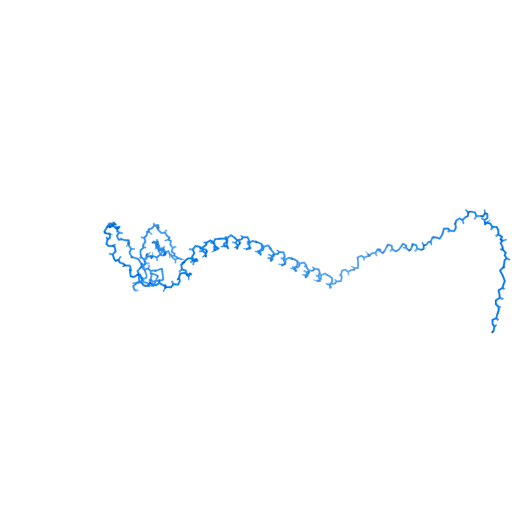 O 1
ATOM 857 N N . LEU A 1 111 ? -25.386 -3.968 29.378 1.00 81.88 111 LEU A N 1
ATOM 858 C CA . LEU A 1 111 ? -24.865 -4.540 28.143 1.00 81.88 111 LEU A CA 1
ATOM 859 C C . LEU A 1 111 ? -24.263 -5.920 28.437 1.00 81.88 111 LEU A C 1
ATOM 861 O O . LEU A 1 111 ? -23.633 -6.093 29.487 1.00 81.88 111 LEU A O 1
ATOM 865 N N . PRO A 1 112 ? -24.396 -6.883 27.514 1.00 84.75 112 PRO A N 1
ATOM 866 C CA . PRO A 1 112 ? -23.783 -8.188 27.679 1.00 84.75 112 PRO A CA 1
ATOM 867 C C . PRO A 1 112 ? -22.255 -8.047 27.756 1.00 84.75 112 PRO A C 1
ATOM 869 O O . PRO A 1 112 ? -21.621 -7.342 26.958 1.00 84.75 112 PRO A O 1
ATOM 872 N N . GLY A 1 113 ? -21.672 -8.690 28.767 1.00 88.62 113 GLY A N 1
ATOM 873 C CA . GLY A 1 113 ? -20.231 -8.748 28.977 1.00 88.62 113 GLY A CA 1
ATOM 874 C C . GLY A 1 113 ? -19.625 -9.904 28.191 1.00 88.62 113 GLY A C 1
ATOM 875 O O . GLY A 1 113 ? -20.032 -11.046 28.389 1.00 88.62 113 GLY A O 1
ATOM 876 N N . TYR A 1 114 ? -18.655 -9.619 27.324 1.00 90.50 114 TYR A N 1
ATOM 877 C CA . TYR A 1 114 ? -17.910 -10.651 26.600 1.00 90.50 114 TYR A CA 1
ATOM 878 C C . TYR A 1 114 ? -16.398 -10.447 26.764 1.00 90.50 114 TYR A C 1
ATOM 880 O O . TYR A 1 114 ? -15.937 -9.300 26.836 1.00 90.50 114 TYR A O 1
ATOM 888 N N . PRO A 1 115 ? -15.607 -11.536 26.785 1.00 90.31 115 PRO A N 1
ATOM 889 C CA . PRO A 1 115 ? -14.153 -11.445 26.779 1.00 90.31 115 PRO A CA 1
ATOM 890 C C . PRO A 1 115 ? -13.644 -10.754 25.508 1.00 90.31 115 PRO A C 1
ATOM 892 O O . PRO A 1 115 ? -14.315 -10.744 24.474 1.00 90.31 115 PRO A O 1
ATOM 895 N N . GLY A 1 116 ? -12.448 -10.167 25.573 1.00 90.00 116 GLY A N 1
ATOM 896 C CA . GLY A 1 116 ? -11.780 -9.621 24.390 1.00 90.00 116 GLY A CA 1
ATOM 897 C C . GLY A 1 116 ? -11.471 -10.708 23.345 1.00 90.00 116 GLY A C 1
ATOM 898 O O . GLY A 1 116 ? -11.480 -11.892 23.671 1.00 90.00 116 GLY A O 1
ATOM 899 N N . PRO A 1 117 ? -11.152 -10.360 22.085 1.00 86.88 117 PRO A N 1
ATOM 900 C CA . PRO A 1 117 ? -10.988 -11.345 21.005 1.00 86.88 117 PRO A CA 1
ATOM 901 C C . PRO A 1 117 ? -9.892 -12.383 21.273 1.00 86.88 117 PRO A C 1
ATOM 903 O O . PRO A 1 117 ? -10.016 -13.546 20.893 1.00 86.88 117 PRO A O 1
ATOM 906 N N . VAL A 1 118 ? -8.819 -11.972 21.955 1.00 88.25 118 VAL A N 1
ATOM 907 C CA . VAL A 1 118 ? -7.701 -12.853 22.316 1.00 88.25 118 VAL A CA 1
ATOM 908 C C . VAL A 1 118 ? -8.123 -13.851 23.396 1.00 88.25 118 VAL A C 1
ATOM 910 O O . VAL A 1 118 ? -7.949 -15.055 23.218 1.00 88.25 118 VAL A O 1
ATOM 913 N N . THR A 1 119 ? -8.744 -13.375 24.479 1.00 87.69 119 THR A N 1
ATOM 914 C CA . THR A 1 119 ? -9.220 -14.227 25.580 1.00 87.69 119 THR A CA 1
ATOM 915 C C . THR A 1 119 ? -10.399 -15.102 25.159 1.00 87.69 119 THR A C 1
ATOM 917 O O . THR A 1 119 ? -10.451 -16.275 25.513 1.00 87.69 119 THR A O 1
ATOM 920 N N . ALA A 1 120 ? -11.294 -14.597 24.310 1.00 89.06 120 ALA A N 1
ATOM 921 C CA . ALA A 1 120 ? -12.372 -15.374 23.708 1.00 89.06 120 ALA A CA 1
ATOM 922 C C . ALA A 1 120 ? -11.834 -16.532 22.852 1.00 89.06 120 ALA A C 1
ATOM 924 O O . ALA A 1 120 ? -12.348 -17.645 22.932 1.00 89.06 120 ALA A O 1
ATOM 925 N N . LYS A 1 121 ? -10.769 -16.298 22.068 1.00 86.94 121 LYS A N 1
ATOM 926 C CA . LYS A 1 121 ? -10.118 -17.348 21.269 1.00 86.94 121 LYS A CA 1
ATOM 927 C C . LYS A 1 121 ? -9.443 -18.401 22.149 1.00 86.94 121 LYS A C 1
ATOM 929 O O . LYS A 1 121 ? -9.554 -19.581 21.830 1.00 86.94 121 LYS A O 1
ATOM 934 N N . ALA A 1 122 ? -8.783 -17.985 23.232 1.00 88.50 122 ALA A N 1
ATOM 935 C CA . ALA A 1 122 ? -8.146 -18.892 24.189 1.00 88.50 122 ALA A CA 1
ATOM 936 C C . ALA A 1 122 ? -9.171 -19.771 24.925 1.00 88.50 122 ALA A C 1
ATOM 938 O O . ALA A 1 122 ? -8.967 -20.972 25.063 1.00 88.50 122 ALA A O 1
ATOM 939 N N . ASN A 1 123 ? -10.309 -19.189 25.309 1.00 88.12 123 ASN A N 1
ATOM 940 C CA . ASN A 1 123 ? -11.359 -19.869 26.070 1.00 88.12 123 ASN A CA 1
ATOM 941 C C . ASN A 1 123 ? -12.369 -20.621 25.183 1.00 88.12 123 ASN A C 1
ATOM 943 O O . ASN A 1 123 ? -13.353 -21.153 25.688 1.00 88.12 123 ASN A O 1
ATOM 947 N N . GLY A 1 124 ? -12.177 -20.632 23.857 1.00 88.19 124 GLY A N 1
ATOM 948 C CA . GLY A 1 124 ? -13.107 -21.268 22.918 1.00 88.19 124 GLY A CA 1
ATOM 949 C C . GLY A 1 124 ? -14.493 -20.610 22.853 1.00 88.19 124 GLY A C 1
ATOM 950 O O . GLY A 1 124 ? -15.455 -21.247 22.428 1.00 88.19 124 GLY A O 1
ATOM 951 N N . ALA A 1 125 ? -14.618 -19.344 23.259 1.00 89.12 125 ALA A N 1
ATOM 952 C CA . ALA A 1 125 ? -15.886 -18.627 23.260 1.00 89.12 125 ALA A CA 1
ATOM 953 C C . ALA A 1 125 ? -16.351 -18.301 21.830 1.00 89.12 125 ALA A C 1
ATOM 955 O O . ALA A 1 125 ? -15.572 -17.891 20.966 1.00 89.12 125 ALA A O 1
ATOM 956 N N . SER A 1 126 ? -17.654 -18.450 21.583 1.00 90.94 126 SER A N 1
ATOM 957 C CA . SER A 1 126 ? -18.281 -18.150 20.289 1.00 90.94 126 SER A CA 1
ATOM 958 C C . SER A 1 126 ? -18.457 -16.650 20.031 1.00 90.94 126 SER A C 1
ATOM 960 O O . SER A 1 126 ? -18.629 -16.253 18.880 1.00 90.94 126 SER A O 1
ATOM 962 N N . HIS A 1 127 ? -18.396 -15.828 21.081 1.00 91.81 127 HIS A N 1
ATOM 963 C CA . HIS A 1 127 ? -18.601 -14.383 21.031 1.00 91.81 127 HIS A CA 1
ATOM 964 C C . HIS A 1 127 ? -17.489 -13.656 21.792 1.00 91.81 127 HIS A C 1
ATOM 966 O O . HIS A 1 127 ? -17.025 -14.134 22.829 1.00 91.81 127 HIS A O 1
ATOM 972 N N . ALA A 1 128 ? -17.091 -12.490 21.290 1.00 93.62 128 ALA A N 1
ATOM 973 C CA . ALA A 1 128 ? -16.133 -11.601 21.937 1.00 93.62 128 ALA A CA 1
ATOM 974 C C . ALA A 1 128 ? -16.604 -10.143 21.878 1.00 93.62 128 ALA A C 1
ATOM 976 O O . ALA A 1 128 ? -17.483 -9.794 21.087 1.00 93.62 128 ALA A O 1
ATOM 977 N N . CYS A 1 129 ? -15.998 -9.287 22.700 1.00 93.19 129 CYS A N 1
ATOM 978 C CA . CYS A 1 129 ? -16.183 -7.845 22.629 1.00 93.19 129 CYS A CA 1
ATOM 979 C C . CYS A 1 129 ? -14.971 -7.174 21.979 1.00 93.19 129 CYS A C 1
ATOM 981 O O . CYS A 1 129 ? -13.896 -7.119 22.578 1.00 93.19 129 CYS A O 1
ATOM 983 N N . ALA A 1 130 ? -15.142 -6.647 20.765 1.00 90.75 130 ALA A N 1
ATOM 984 C CA . ALA A 1 130 ? -14.105 -5.929 20.027 1.00 90.75 130 ALA A CA 1
ATOM 985 C C . ALA A 1 130 ? -14.530 -4.467 19.842 1.00 90.75 130 ALA A C 1
ATOM 987 O O . ALA A 1 130 ? -15.518 -4.186 19.166 1.00 90.75 130 ALA A O 1
ATOM 988 N N . GLY A 1 131 ? -13.820 -3.531 20.479 1.00 87.56 131 GLY A N 1
ATOM 989 C CA . GLY A 1 131 ? -14.122 -2.098 20.353 1.00 87.56 131 GLY A CA 1
ATOM 990 C C . GLY A 1 131 ? -15.549 -1.716 20.777 1.00 87.56 131 GLY A C 1
ATOM 991 O O . GLY A 1 131 ? -16.143 -0.822 20.188 1.00 87.56 131 GLY A O 1
ATOM 992 N N . GLY A 1 132 ? -16.133 -2.429 21.750 1.00 89.88 132 GLY A N 1
ATOM 993 C CA . GLY A 1 132 ? -17.508 -2.197 22.216 1.00 89.88 132 GLY A CA 1
ATOM 994 C C . GLY A 1 132 ? -18.604 -2.832 21.353 1.00 89.88 132 GLY A C 1
ATOM 995 O O . GLY A 1 132 ? -19.787 -2.633 21.640 1.00 89.88 132 GLY A O 1
ATOM 996 N N . ARG A 1 133 ? -18.238 -3.617 20.329 1.00 91.88 133 ARG A N 1
ATOM 997 C CA . ARG A 1 133 ? -19.176 -4.381 19.495 1.00 91.88 133 ARG A CA 1
ATOM 998 C C . ARG A 1 133 ? -19.023 -5.883 19.686 1.00 91.88 133 ARG A C 1
ATOM 1000 O O . ARG A 1 133 ? -17.911 -6.401 19.813 1.00 91.88 133 ARG A O 1
ATOM 1007 N N . THR A 1 134 ? -20.155 -6.575 19.739 1.00 92.94 134 THR A N 1
ATOM 1008 C CA . THR A 1 134 ? -20.209 -8.032 19.795 1.00 92.94 134 THR A CA 1
ATOM 1009 C C . THR A 1 134 ? -19.746 -8.583 18.463 1.00 92.94 134 THR A C 1
ATOM 1011 O O . THR A 1 134 ? -20.332 -8.275 17.424 1.00 92.94 134 THR A O 1
ATOM 1014 N N . VAL A 1 135 ? -18.735 -9.436 18.507 1.00 93.94 135 VAL A N 1
ATOM 1015 C CA . VAL A 1 135 ? -18.248 -10.158 17.340 1.00 93.94 135 VAL A CA 1
ATOM 1016 C C . VAL A 1 135 ? -18.437 -11.656 17.542 1.00 93.94 135 VAL A C 1
ATOM 1018 O O . VAL A 1 135 ? -18.219 -12.175 18.638 1.00 93.94 135 VAL A O 1
ATOM 1021 N N . ARG A 1 136 ? -18.851 -12.355 16.489 1.00 93.69 136 ARG A N 1
ATOM 1022 C CA . ARG A 1 136 ? -19.023 -13.807 16.445 1.00 93.69 136 ARG A CA 1
ATOM 1023 C C . ARG A 1 136 ? -17.790 -14.462 15.838 1.00 93.69 136 ARG A C 1
ATOM 1025 O O . ARG A 1 136 ? -17.204 -13.953 14.884 1.00 93.69 136 ARG A O 1
ATOM 1032 N N . ARG A 1 137 ? -17.399 -15.607 16.390 1.00 91.06 137 ARG A N 1
ATOM 1033 C CA . ARG A 1 137 ? -16.249 -16.386 15.930 1.00 91.06 137 ARG A CA 1
ATOM 1034 C C . ARG A 1 137 ? -16.553 -17.069 14.596 1.00 91.06 137 ARG A C 1
ATOM 1036 O O . ARG A 1 137 ? -17.492 -17.858 14.505 1.00 91.06 137 ARG A O 1
ATOM 1043 N N . LEU A 1 138 ? -15.715 -16.813 13.598 1.00 91.69 138 LEU A N 1
ATOM 1044 C CA . LEU A 1 138 ? -15.666 -17.534 12.325 1.00 91.69 138 LEU A CA 1
ATOM 1045 C C . LEU A 1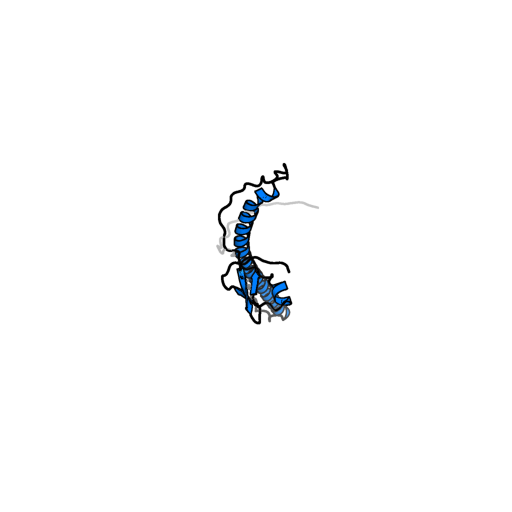 138 ? -14.431 -18.449 12.302 1.00 91.69 138 LEU A C 1
ATOM 1047 O O . LEU A 1 138 ? -13.494 -18.224 13.072 1.00 91.69 138 LEU A O 1
ATOM 1051 N N . PRO A 1 139 ? -14.377 -19.455 11.406 1.00 87.88 139 PRO A N 1
ATOM 1052 C CA . PRO A 1 139 ? -13.212 -20.334 11.280 1.00 87.88 139 PRO A CA 1
ATOM 1053 C C . PRO A 1 139 ? -11.889 -19.569 11.116 1.00 87.88 139 PRO A C 1
ATOM 1055 O O . PRO A 1 139 ? -10.886 -19.940 11.720 1.00 87.88 139 PRO A O 1
ATOM 1058 N N . ASN A 1 140 ? -11.922 -18.455 10.376 1.00 87.12 140 ASN A N 1
ATOM 1059 C CA . ASN A 1 140 ? -10.742 -17.664 10.022 1.00 87.12 140 ASN A CA 1
ATOM 1060 C C . ASN A 1 140 ? -10.739 -16.247 10.625 1.00 87.12 140 ASN A C 1
ATOM 1062 O O . ASN A 1 140 ? -9.948 -15.411 10.198 1.00 87.12 140 ASN A O 1
ATOM 1066 N N . GLY A 1 141 ? -11.609 -15.935 11.595 1.00 89.56 141 GLY A N 1
ATOM 1067 C CA . GLY A 1 141 ? -11.668 -14.574 12.132 1.00 89.56 141 GLY A CA 1
ATOM 1068 C C . GLY A 1 141 ? -12.870 -14.265 13.015 1.00 89.56 141 GLY A C 1
ATOM 1069 O O . GLY A 1 141 ? -13.398 -15.132 13.709 1.00 89.56 141 GLY A O 1
ATOM 1070 N N . TRP A 1 142 ? -13.276 -12.998 12.983 1.00 91.94 142 TRP A N 1
ATOM 1071 C CA . TRP A 1 142 ? -14.380 -12.442 13.755 1.00 91.94 142 TRP A CA 1
ATOM 1072 C C . TRP A 1 142 ? -15.304 -11.663 12.822 1.00 91.94 142 TRP A C 1
ATOM 1074 O O . TRP A 1 142 ? -14.833 -10.875 12.007 1.00 91.94 142 TRP A O 1
ATOM 1084 N N . GLU A 1 143 ? -16.605 -11.878 12.950 1.00 93.75 143 GLU A N 1
ATOM 1085 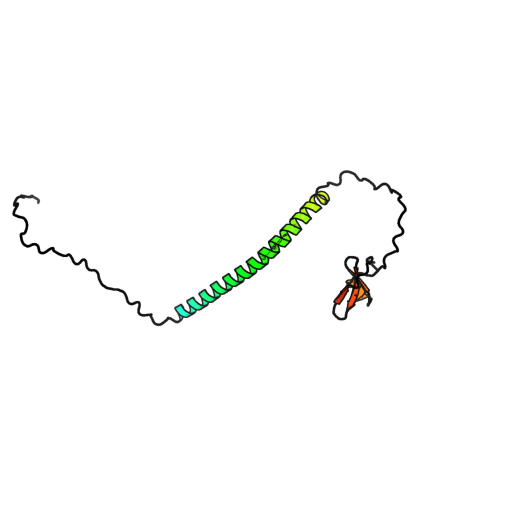C CA . GLU A 1 143 ? -17.638 -11.150 12.214 1.00 93.75 143 GLU A CA 1
ATOM 1086 C C . GLU A 1 143 ? -18.416 -10.279 13.192 1.00 93.75 143 GLU A C 1
ATOM 1088 O O . GLU A 1 143 ? -18.814 -10.740 14.260 1.00 93.75 143 GLU A O 1
ATOM 1093 N N . ASP A 1 144 ? -18.629 -9.017 12.846 1.00 92.56 144 ASP A N 1
ATOM 1094 C CA . ASP A 1 144 ? -19.469 -8.132 13.643 1.00 92.56 144 ASP A CA 1
ATOM 1095 C C . ASP A 1 144 ? -20.945 -8.511 13.505 1.00 92.56 144 ASP A C 1
ATOM 1097 O O . ASP A 1 144 ? -21.475 -8.582 12.400 1.00 92.56 144 ASP A O 1
ATOM 1101 N N . VAL A 1 145 ? -21.608 -8.731 14.641 1.00 90.81 145 VAL A N 1
ATOM 1102 C CA . VAL A 1 145 ? -23.038 -9.076 14.692 1.00 90.81 145 VAL A CA 1
ATOM 1103 C C . VAL A 1 145 ? -23.915 -7.902 15.142 1.00 90.81 145 VAL A C 1
ATOM 1105 O O . VAL A 1 145 ? -25.100 -8.082 15.408 1.00 90.81 145 VAL A O 1
ATOM 1108 N N . GLY A 1 146 ? -23.356 -6.687 15.221 1.00 81.94 146 GLY A N 1
ATOM 1109 C CA . GLY A 1 146 ? -24.115 -5.439 15.366 1.00 81.94 146 GLY A CA 1
ATOM 1110 C C . GLY A 1 146 ? -24.638 -5.135 16.775 1.00 81.94 146 GLY A C 1
ATOM 1111 O O . GLY A 1 146 ? -25.294 -4.114 16.980 1.00 81.94 146 GLY A O 1
ATOM 1112 N N . GLY A 1 147 ? -24.345 -5.977 17.768 1.00 88.12 147 GLY A N 1
ATOM 1113 C CA . GLY A 1 147 ? -24.675 -5.735 19.173 1.00 88.12 147 GLY A CA 1
ATOM 1114 C C . GLY A 1 147 ? -23.618 -4.888 19.885 1.00 88.12 147 GLY A C 1
ATOM 1115 O O . GLY A 1 147 ? -22.428 -4.963 19.588 1.00 88.12 147 GLY A O 1
ATOM 1116 N N . ARG A 1 148 ? -24.033 -4.084 20.870 1.00 91.50 148 ARG A N 1
ATOM 1117 C CA . ARG A 1 148 ? -23.091 -3.425 21.790 1.00 91.50 148 ARG A CA 1
ATOM 1118 C C . ARG A 1 148 ? -22.717 -4.375 22.920 1.00 91.50 148 ARG A C 1
ATOM 1120 O O . ARG A 1 148 ? -23.574 -5.080 23.446 1.00 91.50 148 ARG A O 1
ATOM 1127 N N . CYS A 1 149 ? -21.456 -4.356 23.322 1.00 90.69 149 CYS A N 1
ATOM 1128 C CA . CYS A 1 149 ? -20.949 -5.159 24.429 1.00 90.69 149 CYS A CA 1
ATOM 1129 C C . CYS A 1 149 ? -20.042 -4.354 25.343 1.00 90.69 149 CYS A C 1
ATOM 1131 O O . CYS A 1 149 ? -19.501 -3.309 24.975 1.00 90.69 149 CYS A O 1
ATOM 1133 N N . ARG A 1 150 ? -19.832 -4.907 26.535 1.00 89.69 150 ARG A N 1
ATOM 1134 C CA . ARG A 1 150 ? -18.784 -4.475 27.452 1.00 89.69 150 ARG A CA 1
ATOM 1135 C C . ARG A 1 150 ? -17.665 -5.513 27.456 1.00 89.69 150 ARG A C 1
ATOM 1137 O O . ARG A 1 150 ? -17.930 -6.7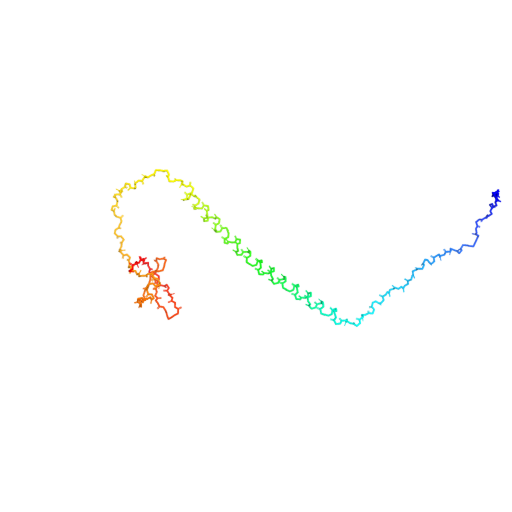00 27.625 1.00 89.69 150 ARG A O 1
ATOM 1144 N N . ALA A 1 151 ? -16.425 -5.065 27.287 1.00 86.75 151 ALA A N 1
ATOM 1145 C CA . ALA A 1 151 ? -15.272 -5.945 27.418 1.00 86.75 151 ALA A CA 1
ATOM 1146 C C . ALA A 1 151 ? -15.099 -6.354 28.887 1.00 86.75 151 ALA A C 1
ATOM 1148 O O . ALA A 1 151 ? -15.088 -5.501 29.777 1.00 86.75 151 ALA A O 1
ATOM 1149 N N . THR A 1 152 ? -14.970 -7.654 29.131 1.00 85.31 152 THR A N 1
ATOM 1150 C CA . THR A 1 152 ? -14.673 -8.212 30.453 1.00 85.31 152 THR A CA 1
ATOM 1151 C C . THR A 1 152 ? -13.298 -8.865 30.426 1.00 85.31 152 THR A C 1
ATOM 1153 O O . THR A 1 152 ? -13.036 -9.712 29.571 1.00 85.31 152 THR A O 1
ATOM 1156 N N . SER A 1 153 ? -12.422 -8.500 31.358 1.00 74.44 153 SER A N 1
ATOM 1157 C CA . SER A 1 153 ? -11.241 -9.301 31.677 1.00 74.44 153 SER A CA 1
ATOM 1158 C C . SER A 1 153 ? -11.686 -10.444 32.588 1.00 74.44 153 SER A C 1
ATOM 1160 O O . SER A 1 153 ? -12.248 -10.176 33.651 1.00 74.44 153 SER A O 1
ATOM 1162 N N . GLN A 1 154 ? -11.492 -11.684 32.145 1.00 59.84 154 GLN A N 1
ATOM 1163 C CA . GLN A 1 154 ? -11.501 -12.856 33.023 1.00 59.84 154 GLN A CA 1
ATOM 1164 C C . GLN A 1 154 ? -10.061 -13.237 33.327 1.00 59.84 154 GLN A C 1
ATOM 1166 O O . GLN A 1 154 ? -9.230 -13.052 32.404 1.00 59.84 154 GLN A O 1
#

Foldseek 3Di:
DDDDDDDDDDDDDDPPPPPPPPPPPPPPCPPPPPPDPCDPVNVVVVVVVVVVVVVVVVVVVVCVVVVVVVVVVVVVVVVVVVVCVVVPVPDPDDPPPPDPPDDDDDPDPAFAEAAAPVVCVVVVHQWHQDPQFIWGDDPVDTHTPGGGYDHDDD

Sequence (154 aa):
MTTTSDREGGAAPDPDGFATVRFGRRHPAAGRREPEPLRFRDVFAAVLLALCVFSIAQGLIVWYVVSTELERMQREMATFVESMEPAWTQTPAELHTPRARGRASAHAPPLPGYPGPVTAKANGASHACAGGRTVRRLPNGWEDVGGRCRATSQ

Radius of gyration: 45.04 Å; chains: 1; bounding box: 102×77×108 Å

Organism: NCBI:txid2565782

Secondary structure (DSSP, 8-state):
--------------S------------------------HHHHHHHHHHHHHHHHHHHHHHHHHHHHHHHHHHHHHHHHHHHHHHHHHSS-----------------PPPPPEEE-HHHHHHTT-SEEEETTEEEEEETTEEEEEEEE-EEE--

pLDDT: mean 72.24, std 18.55, range [39.19, 96.19]